Protein AF-A0A9W5R242-F1 (afdb_monomer_lite)

Radius of gyration: 21.37 Å; chains: 1; bounding box: 45×21×48 Å

Organism: NCBI:txid1053242

pLDDT: mean 81.7, std 12.02, range [52.69, 93.75]

Structure (mmCIF, N/CA/C/O backbone):
data_AF-A0A9W5R242-F1
#
_entry.id   AF-A0A9W5R242-F1
#
loop_
_atom_site.group_PDB
_atom_site.id
_atom_site.type_symbol
_atom_site.label_atom_id
_atom_site.label_alt_id
_atom_site.label_comp_id
_atom_site.label_asym_id
_atom_site.label_entity_id
_atom_site.label_seq_id
_atom_site.pdbx_PDB_ins_code
_atom_site.Cartn_x
_atom_site.Cartn_y
_atom_site.Cartn_z
_atom_site.occupancy
_atom_site.B_iso_or_equiv
_atom_site.auth_seq_id
_atom_site.auth_comp_id
_atom_site.auth_asym_id
_atom_site.auth_atom_id
_atom_site.pdbx_PDB_model_num
ATOM 1 N N . VAL A 1 1 ? 29.551 -21.303 -3.601 1.00 58.28 1 VAL A N 1
ATOM 2 C CA . VAL A 1 1 ? 29.593 -20.351 -4.738 1.00 58.28 1 VAL A CA 1
ATOM 3 C C . VAL A 1 1 ? 28.563 -19.267 -4.470 1.00 58.28 1 VAL A C 1
ATOM 5 O O . VAL A 1 1 ? 27.409 -19.614 -4.265 1.00 58.28 1 VAL A O 1
ATOM 8 N N . SER A 1 2 ? 28.968 -17.998 -4.387 1.00 75.12 2 SER A N 1
ATOM 9 C CA . SER A 1 2 ? 28.050 -16.861 -4.224 1.00 75.12 2 SER A CA 1
ATOM 10 C C . SER A 1 2 ? 28.111 -16.011 -5.488 1.00 75.12 2 SER A C 1
ATOM 12 O O . SER A 1 2 ? 29.204 -15.654 -5.926 1.00 75.12 2 SER A O 1
ATOM 14 N N . MET A 1 3 ? 26.961 -15.744 -6.107 1.00 80.88 3 MET A N 1
ATOM 15 C CA . MET A 1 3 ? 26.871 -14.904 -7.302 1.00 80.88 3 MET A CA 1
ATOM 16 C C . MET A 1 3 ? 26.597 -13.457 -6.900 1.00 80.88 3 MET A C 1
ATOM 18 O O . MET A 1 3 ? 25.796 -13.188 -6.005 1.00 80.88 3 MET A O 1
ATOM 22 N N . SER A 1 4 ? 27.246 -12.512 -7.579 1.00 89.19 4 SER A N 1
ATOM 23 C CA . SER A 1 4 ? 26.966 -11.092 -7.379 1.00 89.19 4 SER A CA 1
ATOM 24 C C . SER A 1 4 ? 25.557 -10.752 -7.876 1.00 89.19 4 SER A C 1
ATOM 26 O O . SER A 1 4 ? 25.025 -11.380 -8.794 1.00 89.19 4 SER A O 1
ATOM 28 N N . ARG A 1 5 ? 24.952 -9.700 -7.313 1.00 84.00 5 ARG A N 1
ATOM 29 C CA . ARG A 1 5 ? 23.657 -9.176 -7.781 1.00 84.00 5 ARG A CA 1
ATOM 30 C C . ARG A 1 5 ? 23.667 -8.851 -9.285 1.00 84.00 5 ARG A C 1
ATOM 32 O O . ARG A 1 5 ? 22.643 -9.017 -9.938 1.00 84.00 5 ARG A O 1
ATOM 39 N N . GLY A 1 6 ? 24.810 -8.409 -9.820 1.00 85.56 6 GLY A N 1
ATOM 40 C CA . GLY A 1 6 ? 25.010 -8.194 -11.257 1.00 85.56 6 GLY A CA 1
ATOM 41 C C . GLY A 1 6 ? 24.935 -9.498 -12.051 1.00 85.56 6 GLY A C 1
ATOM 42 O O . GLY A 1 6 ? 24.136 -9.592 -12.972 1.00 85.56 6 GLY A O 1
ATOM 43 N N . GLY A 1 7 ? 25.646 -10.542 -11.612 1.00 90.31 7 GLY A N 1
ATOM 44 C CA . GLY A 1 7 ? 25.626 -11.848 -12.280 1.00 90.31 7 GLY A CA 1
ATOM 45 C C . GLY A 1 7 ? 24.239 -12.499 -12.313 1.00 90.31 7 GLY A C 1
ATOM 46 O O . GLY A 1 7 ? 23.859 -13.096 -13.317 1.00 90.31 7 GLY A O 1
ATOM 47 N N . ILE A 1 8 ? 23.444 -12.327 -11.253 1.00 86.75 8 ILE A N 1
ATOM 48 C CA . ILE A 1 8 ? 22.042 -12.782 -11.220 1.00 86.75 8 ILE A CA 1
ATOM 49 C C . ILE A 1 8 ? 21.192 -11.992 -12.225 1.00 86.75 8 ILE A C 1
ATOM 51 O O . ILE A 1 8 ? 20.363 -12.569 -12.925 1.00 86.75 8 ILE A O 1
ATOM 55 N N . CYS A 1 9 ? 21.405 -10.678 -12.316 1.00 85.50 9 CYS A N 1
ATOM 56 C CA . CYS A 1 9 ? 20.701 -9.815 -13.258 1.00 85.50 9 CYS A CA 1
ATOM 57 C C . CYS A 1 9 ? 21.014 -10.213 -14.708 1.00 85.50 9 CYS A C 1
ATOM 59 O O . CYS A 1 9 ? 20.088 -10.404 -15.493 1.00 85.50 9 CYS A O 1
ATOM 61 N N . ASP A 1 10 ? 22.286 -10.409 -15.049 1.00 88.44 10 ASP A N 1
ATOM 62 C CA . ASP A 1 10 ? 22.716 -10.805 -16.396 1.00 88.44 10 ASP A CA 1
ATOM 63 C C . ASP A 1 10 ? 22.192 -12.195 -16.773 1.00 88.44 10 ASP A C 1
ATOM 65 O O . ASP A 1 10 ? 21.719 -12.407 -17.890 1.00 88.44 10 ASP A O 1
ATOM 69 N N . MET A 1 11 ? 22.212 -13.137 -15.825 1.00 91.62 11 MET A N 1
ATOM 70 C CA . MET A 1 11 ? 21.634 -14.470 -16.004 1.00 91.62 11 MET A CA 1
ATOM 71 C C . MET A 1 11 ? 20.142 -14.393 -16.352 1.00 91.62 11 MET A C 1
ATOM 73 O O . MET A 1 11 ? 19.708 -15.018 -17.318 1.00 91.62 11 MET A O 1
ATOM 77 N N . LEU A 1 12 ? 19.367 -13.598 -15.608 1.00 89.06 12 LEU A N 1
ATOM 78 C CA . LEU A 1 12 ? 17.936 -13.415 -15.859 1.00 89.06 12 LEU A CA 1
ATOM 79 C C . LEU A 1 12 ? 17.674 -12.810 -17.244 1.00 89.06 12 LEU A C 1
ATOM 81 O O . LEU A 1 12 ? 16.837 -13.337 -17.976 1.00 89.06 12 LEU A O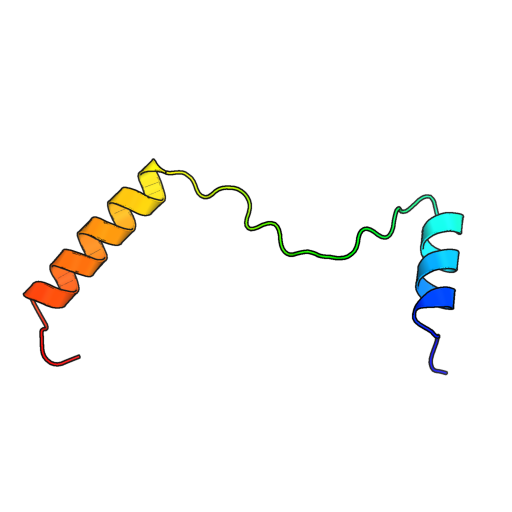 1
ATOM 85 N N . HIS A 1 13 ? 18.439 -11.789 -17.6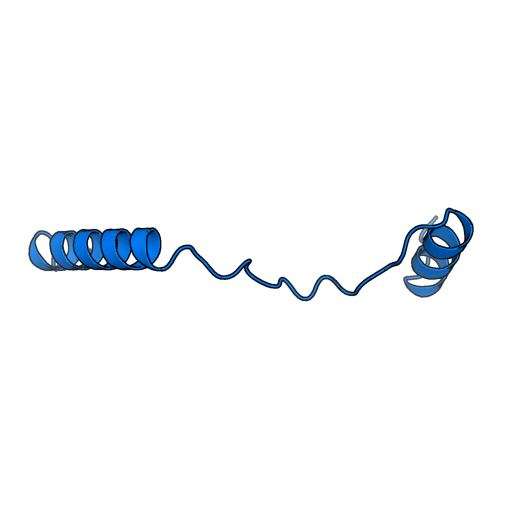42 1.00 87.69 13 HIS A N 1
ATOM 86 C CA . HIS A 1 13 ? 18.310 -11.181 -18.971 1.00 87.69 13 HIS A CA 1
ATOM 87 C C . HIS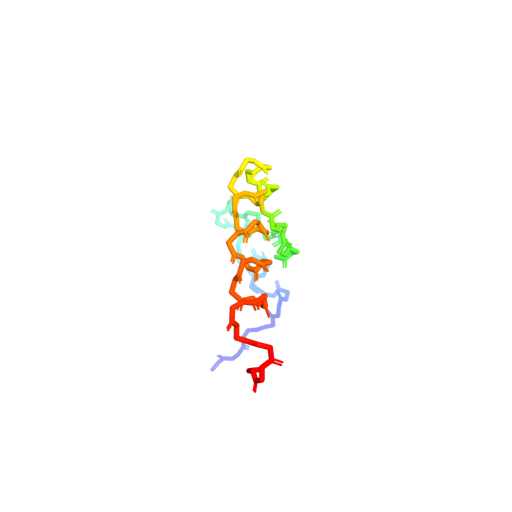 A 1 13 ? 18.585 -12.188 -20.094 1.00 87.69 13 HIS A C 1
ATOM 89 O O . HIS A 1 13 ? 17.842 -12.229 -21.074 1.00 87.69 13 HIS A O 1
ATOM 95 N N . ARG A 1 14 ? 19.608 -13.043 -19.951 1.00 91.31 14 ARG A N 1
ATOM 96 C CA . ARG A 1 14 ? 19.938 -14.082 -20.948 1.00 91.31 14 ARG A CA 1
ATOM 97 C C . ARG A 1 14 ? 18.841 -15.133 -21.096 1.00 91.31 14 ARG A C 1
ATOM 99 O O . ARG A 1 14 ? 18.696 -15.707 -22.168 1.00 91.31 14 ARG A O 1
ATOM 106 N N . TRP A 1 15 ? 18.072 -15.376 -20.041 1.00 91.44 15 TRP A N 1
ATOM 107 C CA . TRP A 1 15 ? 16.915 -16.273 -20.065 1.00 91.44 15 TRP A CA 1
ATOM 108 C C . TRP A 1 15 ? 15.627 -15.596 -20.553 1.00 91.44 15 TRP A C 1
ATOM 110 O O . TRP A 1 15 ? 14.582 -16.238 -20.593 1.00 91.44 15 TRP A O 1
ATOM 120 N N . GLY A 1 16 ? 15.682 -14.315 -20.931 1.00 87.62 16 GLY A N 1
ATOM 121 C CA . GLY A 1 16 ? 14.512 -13.549 -21.362 1.00 87.62 16 GLY A CA 1
ATOM 122 C C . GLY A 1 16 ? 13.648 -13.034 -20.207 1.00 87.62 16 GLY A C 1
ATOM 123 O O . GLY A 1 16 ? 12.537 -12.561 -20.440 1.00 87.62 16 GLY A O 1
ATOM 124 N N . PHE A 1 17 ? 14.138 -13.098 -18.966 1.00 82.44 17 PHE A N 1
ATOM 125 C CA . PHE A 1 17 ? 13.470 -12.517 -17.807 1.00 82.44 17 PHE A CA 1
ATOM 126 C C . PHE A 1 17 ? 13.982 -11.103 -17.534 1.00 82.44 17 PHE A C 1
ATOM 128 O O . PHE A 1 17 ? 15.183 -10.844 -17.492 1.00 82.44 17 PHE A O 1
ATOM 135 N N . THR A 1 18 ? 13.064 -10.184 -17.251 1.00 76.00 18 THR A N 1
ATOM 136 C CA . THR A 1 18 ? 13.421 -8.829 -16.826 1.00 76.00 18 THR A CA 1
ATOM 137 C C . THR A 1 18 ? 13.516 -8.778 -15.308 1.00 76.00 18 THR A C 1
ATOM 139 O O . THR A 1 18 ? 12.519 -8.948 -14.604 1.00 76.00 18 THR A O 1
ATOM 142 N N . TYR A 1 19 ? 14.708 -8.491 -14.784 1.00 71.44 19 TYR A N 1
ATOM 143 C CA . TYR A 1 19 ? 14.873 -8.202 -13.362 1.00 71.44 19 TYR A CA 1
ATOM 144 C C . TYR A 1 19 ? 14.396 -6.775 -13.061 1.00 71.44 19 TYR A C 1
ATOM 146 O O . TYR A 1 19 ? 15.145 -5.803 -13.159 1.00 71.44 19 TYR A O 1
ATOM 154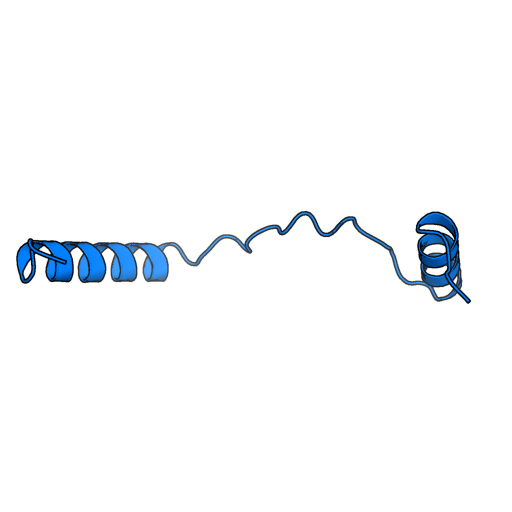 N N . ILE A 1 20 ? 13.126 -6.633 -12.687 1.00 71.31 20 ILE A N 1
ATOM 155 C CA . ILE A 1 20 ? 12.606 -5.387 -12.117 1.00 71.31 20 ILE A CA 1
ATOM 156 C C . ILE A 1 20 ? 12.976 -5.405 -10.633 1.00 71.31 20 ILE A C 1
ATOM 158 O O . ILE A 1 20 ? 12.719 -6.401 -9.955 1.00 71.31 20 ILE A O 1
ATOM 162 N N . ARG A 1 21 ? 13.575 -4.323 -10.099 1.00 66.25 21 ARG A N 1
ATOM 163 C CA . ARG A 1 21 ? 13.726 -4.200 -8.636 1.00 66.25 21 ARG A CA 1
ATOM 164 C C . ARG A 1 21 ? 12.348 -4.470 -8.032 1.00 66.25 21 ARG A C 1
ATOM 166 O O . ARG A 1 21 ? 11.417 -3.780 -8.446 1.00 66.25 21 ARG A O 1
ATOM 173 N N . PRO A 1 22 ? 12.192 -5.391 -7.070 1.00 59.38 22 PRO A N 1
ATOM 174 C CA . PRO A 1 22 ? 10.939 -5.525 -6.355 1.00 59.38 22 PRO A CA 1
ATOM 175 C C . PRO A 1 22 ? 10.787 -4.290 -5.461 1.00 59.38 22 PRO A C 1
ATOM 177 O O . PRO A 1 22 ? 10.956 -4.344 -4.249 1.00 59.38 22 PRO A O 1
ATOM 180 N N . THR A 1 23 ? 10.492 -3.129 -6.046 1.00 59.62 23 THR A N 1
ATOM 181 C CA . THR A 1 23 ? 9.695 -2.147 -5.340 1.00 59.62 23 THR A CA 1
ATOM 182 C C . THR A 1 23 ? 8.377 -2.855 -5.176 1.00 59.62 23 THR A C 1
ATOM 184 O O . THR A 1 23 ? 7.656 -3.090 -6.143 1.00 59.62 23 THR A O 1
ATOM 187 N N . TYR A 1 24 ? 8.131 -3.322 -3.960 1.00 52.69 24 TYR A N 1
ATOM 188 C CA . TYR A 1 24 ? 6.837 -3.814 -3.556 1.00 52.69 24 TYR A CA 1
ATOM 189 C C . TYR A 1 24 ? 5.813 -2.730 -3.896 1.00 52.69 24 TYR A C 1
ATOM 191 O O . TYR A 1 24 ? 5.588 -1.783 -3.146 1.00 52.69 24 TYR A O 1
ATOM 199 N N . ARG A 1 25 ? 5.241 -2.810 -5.095 1.00 54.25 25 ARG A N 1
ATOM 200 C CA . ARG A 1 25 ? 4.065 -2.046 -5.451 1.00 54.25 25 ARG A CA 1
ATOM 201 C C . ARG A 1 25 ? 2.966 -2.870 -4.830 1.00 54.25 25 ARG A C 1
ATOM 203 O O . ARG A 1 25 ? 2.515 -3.833 -5.446 1.00 54.25 25 ARG A O 1
ATOM 210 N N . LEU A 1 26 ? 2.608 -2.538 -3.586 1.00 64.19 26 LEU A N 1
ATOM 211 C CA . LEU A 1 26 ? 1.343 -2.963 -3.004 1.00 64.19 26 LEU A CA 1
ATOM 212 C C . LEU A 1 26 ? 0.308 -2.699 -4.103 1.00 64.19 26 LEU A C 1
ATOM 214 O O . LEU A 1 26 ? 0.074 -1.542 -4.469 1.00 64.19 26 LEU A O 1
ATOM 218 N N . LYS A 1 27 ? -0.180 -3.763 -4.751 1.00 69.88 27 LYS A N 1
ATOM 219 C CA . LYS A 1 27 ? -1.206 -3.655 -5.790 1.00 69.88 27 LYS A CA 1
ATOM 220 C C . LYS A 1 27 ? -2.298 -2.806 -5.154 1.00 69.88 27 LYS A C 1
ATOM 222 O O . LYS A 1 27 ? -2.693 -3.153 -4.043 1.00 69.88 27 LYS A O 1
ATOM 227 N N . LYS A 1 28 ? -2.669 -1.667 -5.770 1.00 68.50 28 LYS A N 1
ATOM 228 C CA . LYS A 1 28 ? -3.639 -0.717 -5.193 1.00 68.50 28 LYS A CA 1
ATOM 229 C C . LYS A 1 28 ? -4.758 -1.540 -4.565 1.00 68.50 28 LYS A C 1
ATOM 231 O O . LYS A 1 28 ? -5.410 -2.302 -5.280 1.00 68.50 28 LYS A O 1
ATOM 236 N N . ALA A 1 29 ? -4.851 -1.491 -3.237 1.00 70.00 29 ALA A N 1
ATOM 237 C CA . ALA A 1 29 ? -5.809 -2.306 -2.518 1.00 70.00 29 ALA A CA 1
ATOM 238 C C . ALA A 1 29 ? -7.205 -1.940 -3.023 1.00 70.00 29 ALA A C 1
ATOM 240 O O . ALA A 1 29 ? -7.450 -0.788 -3.385 1.00 70.00 29 ALA A O 1
ATOM 241 N N . ASP A 1 30 ? -8.093 -2.927 -3.087 1.00 84.81 30 ASP A N 1
ATOM 242 C CA . ASP A 1 30 ? -9.493 -2.674 -3.398 1.00 84.81 30 ASP A CA 1
ATOM 243 C C . ASP A 1 30 ? -10.036 -1.669 -2.362 1.00 84.81 30 ASP A C 1
ATOM 245 O O . ASP A 1 30 ? -10.052 -1.988 -1.164 1.00 84.81 30 ASP A O 1
ATOM 249 N N . PRO A 1 31 ? -10.432 -0.453 -2.787 1.00 86.00 31 PRO A N 1
ATOM 250 C CA . PRO A 1 31 ? -10.835 0.600 -1.863 1.00 86.00 31 PRO A CA 1
ATOM 251 C C . PRO A 1 31 ? -12.042 0.181 -1.019 1.00 86.00 31 PRO A C 1
ATOM 253 O O . PRO A 1 31 ? -12.157 0.607 0.131 1.00 86.00 31 PRO A O 1
ATOM 256 N N . LEU A 1 32 ? -12.903 -0.698 -1.543 1.00 90.56 32 LEU A N 1
ATOM 257 C CA . LEU A 1 32 ? -14.076 -1.191 -0.832 1.00 90.56 32 LEU A CA 1
ATOM 258 C C . LEU A 1 32 ? -13.678 -2.133 0.311 1.00 90.56 32 LEU A C 1
ATOM 260 O O . LEU A 1 32 ? -14.139 -1.964 1.441 1.00 90.56 32 LEU A O 1
ATOM 264 N N . LYS A 1 33 ? -12.745 -3.059 0.056 1.00 88.50 33 LYS A N 1
ATOM 265 C CA . LYS A 1 33 ? -12.197 -3.947 1.099 1.00 88.50 33 LYS A CA 1
ATOM 266 C C . LYS A 1 33 ? -11.440 -3.162 2.167 1.00 88.50 33 LYS A C 1
ATOM 268 O O . LYS A 1 33 ? -11.539 -3.476 3.350 1.00 88.50 33 LYS A O 1
ATOM 273 N N . GLN A 1 34 ? -10.721 -2.113 1.768 1.00 88.25 34 GLN A N 1
ATOM 274 C CA . GLN A 1 34 ? -10.007 -1.256 2.711 1.00 88.25 34 GLN A CA 1
ATOM 275 C C . GLN A 1 34 ? -10.971 -0.479 3.620 1.00 88.25 34 GLN A C 1
ATOM 277 O O . GLN A 1 34 ? -10.735 -0.390 4.824 1.00 88.25 34 GLN A O 1
ATOM 282 N N . GLN A 1 35 ? -12.074 0.046 3.080 1.00 91.69 35 GLN A N 1
ATOM 283 C CA . GLN A 1 35 ? -13.095 0.724 3.886 1.00 91.69 35 GLN A CA 1
ATOM 284 C C . GLN A 1 35 ? -13.801 -0.225 4.861 1.00 91.69 35 GLN A C 1
ATOM 286 O O . GLN A 1 35 ? -14.010 0.143 6.018 1.00 91.69 35 GLN A O 1
ATOM 291 N N . GLN A 1 36 ? -14.132 -1.444 4.423 1.00 93.38 36 GLN A N 1
ATOM 292 C CA . GLN A 1 36 ? -14.712 -2.474 5.292 1.00 93.38 36 GLN A CA 1
ATOM 293 C C . GLN A 1 36 ? -13.774 -2.803 6.457 1.00 93.38 36 GLN A C 1
ATOM 295 O O . GLN A 1 36 ? -14.177 -2.705 7.615 1.00 93.38 36 GLN A O 1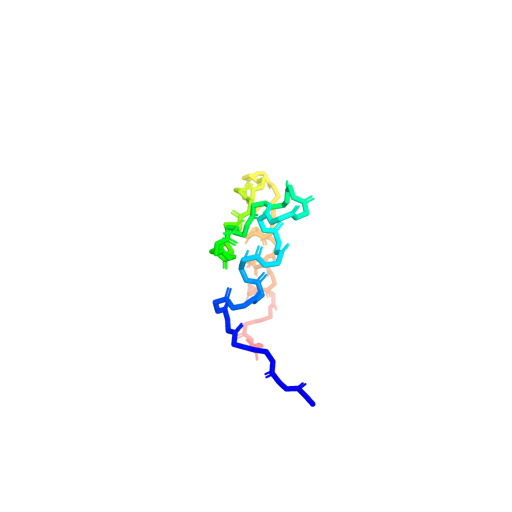
ATOM 300 N N . PHE A 1 37 ? -12.497 -3.049 6.158 1.00 91.25 37 PHE A N 1
ATOM 301 C CA . PHE A 1 37 ? -11.478 -3.306 7.171 1.00 91.25 37 PHE A CA 1
ATOM 302 C C . PHE A 1 37 ? -11.340 -2.151 8.174 1.00 91.25 37 PHE A C 1
ATOM 304 O O . PHE A 1 37 ? -11.320 -2.371 9.383 1.00 91.25 37 PHE A O 1
ATOM 311 N N . LEU A 1 38 ? -11.298 -0.899 7.703 1.00 93.50 38 LEU A N 1
ATOM 312 C CA . LEU A 1 38 ? -11.221 0.269 8.589 1.00 93.50 38 LEU A CA 1
ATOM 313 C C . LEU A 1 38 ? -12.448 0.388 9.502 1.00 93.50 38 LEU A C 1
ATOM 315 O O . LEU A 1 38 ? -12.318 0.791 10.660 1.00 93.50 38 LEU A O 1
ATOM 319 N N . ARG A 1 39 ? -13.639 0.036 9.008 1.00 93.69 39 ARG A N 1
ATOM 320 C CA . ARG A 1 39 ? -14.871 0.036 9.805 1.00 93.69 39 ARG A CA 1
ATOM 321 C C . ARG A 1 39 ? -14.829 -1.030 10.900 1.00 93.69 39 ARG A C 1
ATOM 323 O O . ARG A 1 39 ? -15.142 -0.710 12.046 1.00 93.69 39 ARG A O 1
ATOM 330 N N . GLU A 1 40 ? -14.417 -2.249 10.567 1.00 93.12 40 GLU A N 1
ATOM 331 C CA . GLU A 1 40 ? -14.259 -3.353 11.525 1.00 93.12 40 GLU A CA 1
ATOM 332 C C . GLU A 1 40 ? -13.216 -3.021 12.594 1.00 93.12 40 GLU A C 1
ATOM 334 O O . GLU A 1 40 ? -13.470 -3.162 13.789 1.00 93.12 40 GLU A O 1
ATOM 339 N N . LEU A 1 41 ? -12.073 -2.476 12.182 1.00 92.62 41 LEU A N 1
ATOM 340 C CA . LEU A 1 41 ? -10.998 -2.077 13.085 1.00 92.62 41 LEU A CA 1
ATOM 341 C C . LEU A 1 41 ? -11.464 -0.985 14.060 1.00 92.62 41 LEU A C 1
ATOM 343 O O . LEU A 1 41 ? -11.217 -1.066 15.264 1.00 92.62 41 LEU A O 1
ATOM 347 N N . ASN A 1 42 ? -12.187 0.021 13.563 1.00 93.00 42 ASN A N 1
ATOM 348 C CA . ASN A 1 42 ? -12.763 1.065 14.410 1.00 93.00 42 ASN A CA 1
ATOM 349 C C . ASN A 1 42 ? -13.823 0.521 15.375 1.00 93.00 42 ASN A C 1
ATOM 351 O O . ASN A 1 42 ? -13.939 1.030 16.488 1.00 93.00 42 ASN A O 1
ATOM 355 N N . TRP A 1 43 ? -14.584 -0.498 14.973 1.00 93.75 43 TRP A N 1
ATOM 356 C CA . TRP A 1 43 ? -15.517 -1.180 15.864 1.00 93.75 43 TRP A CA 1
ATOM 357 C C . TRP A 1 43 ? -14.777 -1.893 16.997 1.00 93.75 43 TRP A C 1
ATOM 359 O O . TRP A 1 43 ? -15.068 -1.630 18.160 1.00 93.75 43 TRP A O 1
ATOM 369 N N . ILE A 1 44 ? -13.757 -2.690 16.664 1.00 92.75 44 ILE A N 1
ATOM 370 C CA . ILE A 1 44 ? -12.932 -3.423 17.636 1.00 92.75 44 ILE A CA 1
ATOM 371 C C . ILE A 1 44 ? -12.282 -2.468 18.645 1.00 92.75 44 ILE A C 1
ATOM 373 O O . ILE A 1 44 ? -12.325 -2.724 19.846 1.00 92.75 44 ILE A O 1
ATOM 377 N N . LYS A 1 45 ? -11.737 -1.335 18.183 1.00 91.81 45 LYS A N 1
ATOM 378 C CA . LYS A 1 45 ? -11.158 -0.299 19.058 1.00 91.81 45 LYS A CA 1
ATOM 379 C C . LYS A 1 45 ? -12.172 0.290 20.036 1.00 91.81 45 LYS A C 1
ATOM 381 O O . LYS A 1 45 ? -11.824 0.583 21.175 1.00 91.81 45 LYS A O 1
ATOM 386 N N . LYS A 1 46 ? -13.417 0.486 19.592 1.00 90.00 46 LYS A N 1
ATOM 387 C CA . LYS A 1 46 ? -14.499 0.994 20.446 1.00 90.00 46 LYS A CA 1
ATOM 388 C C . LYS A 1 46 ? -14.949 -0.050 21.462 1.00 90.00 46 LYS A C 1
ATOM 390 O O . LYS A 1 46 ? -15.219 0.309 22.603 1.00 90.00 46 LYS A O 1
ATOM 395 N N . THR A 1 47 ? -15.036 -1.317 21.061 1.00 90.56 47 THR A N 1
ATOM 396 C CA . THR A 1 47 ? -15.469 -2.406 21.947 1.00 90.56 47 THR A CA 1
ATOM 397 C C . THR A 1 47 ? -14.383 -2.830 22.933 1.00 90.56 47 THR A C 1
ATOM 399 O O . THR A 1 47 ? -14.703 -3.210 24.055 1.00 90.56 47 THR A O 1
ATOM 402 N N . TYR A 1 48 ? -13.108 -2.733 22.550 1.00 87.81 48 TYR A N 1
ATOM 403 C CA . TYR A 1 48 ? -11.963 -3.159 23.358 1.00 87.81 48 TYR A CA 1
ATOM 404 C C . TYR A 1 48 ? -10.879 -2.068 23.411 1.00 87.81 48 TYR A C 1
ATOM 406 O O . TYR A 1 48 ? -9.823 -2.210 22.798 1.00 87.81 48 TYR A O 1
ATOM 414 N N . PRO A 1 49 ? -11.094 -0.981 24.173 1.00 75.81 49 PRO A N 1
ATOM 415 C CA . PRO A 1 49 ? -10.171 0.158 24.231 1.00 75.81 49 PRO A CA 1
ATOM 416 C C . PRO A 1 49 ? -8.857 -0.113 24.992 1.00 75.81 49 PRO A C 1
ATOM 418 O O . PRO A 1 49 ? -8.027 0.783 25.098 1.00 75.81 49 PRO A O 1
ATOM 421 N N . LYS A 1 50 ? -8.684 -1.311 25.569 1.00 75.50 50 LYS A N 1
ATOM 422 C CA . LYS A 1 50 ? -7.521 -1.707 26.389 1.00 75.50 50 LYS A CA 1
ATOM 423 C C . LYS A 1 50 ? -6.564 -2.699 25.702 1.00 75.50 50 LYS A C 1
ATOM 425 O O . LYS A 1 50 ? -5.667 -3.197 26.377 1.00 75.50 50 LYS A O 1
ATOM 430 N N . ILE A 1 51 ? -6.774 -3.013 24.421 1.00 59.56 51 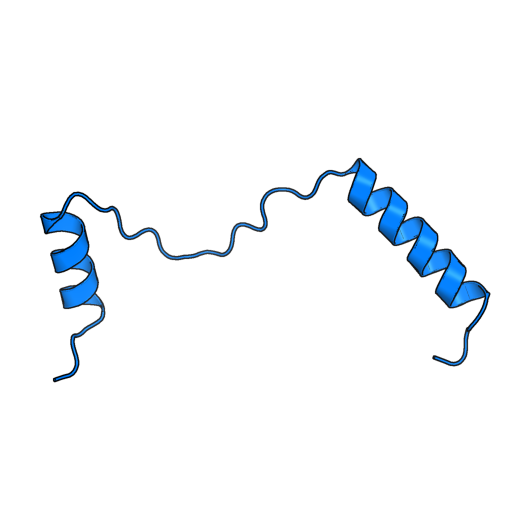ILE A N 1
ATOM 431 C CA . ILE A 1 51 ? -5.815 -3.778 23.599 1.00 59.56 51 ILE A CA 1
ATOM 432 C C . ILE A 1 51 ? -4.809 -2.810 22.981 1.00 59.56 51 ILE A C 1
ATOM 434 O O . ILE A 1 51 ? -5.261 -1.753 22.483 1.00 59.56 51 ILE A O 1
#

Foldseek 3Di:
DDDDPVRVQVVCVVVVHHDDPPPPPVPPPDVVVVVVVVVVVVVCCVVCVPD

Secondary structure (DSSP, 8-state):
----HHHHHHHHHHTT--------------HHHHHHHHHHHHHHHHH-TT-

InterPro domains:
  IPR025959 Winged helix-turn helix domain [PF13592] (1-40)

Sequence (51 aa):
VSMSRGGICDMLHRWGFTYIRPTYRLKKADPLKQQQFLRELNWIKKTYPKI